Protein AF-B5HU88-F1 (afdb_monomer)

Sequence (109 aa):
MRGPGGTGRRRAGALPEIPGVRGPYDVVLLSAVWMHLRPEERPVAMRRPATLRRGEPPLDRRMFDIPPEEVAGHGGVQAGLRLLRTVAEGADRLGRDAVHWHAVALQLG

Nearest PDB structures (foldseek):
  7d8d-assembly1_A  TM=5.686E-01  e=7.069E-02  Saccharomyces cerevisiae
  3clb-assembly1_A  TM=5.055E-01  e=6.958E-01  Trypanosoma cruzi
  3kjs-assembly1_A  TM=5.269E-01  e=1.174E+00  Trypanosoma cruzi
  3clb-assembly2_B  TM=4.865E-01  e=1.253E+00  Trypanosoma cruzi

Foldseek 3Di:
DDDDDDPDDDADDAPPCRPPDDDDDPAAEAEQRQQQDDPVRLLSNPDHKYKHKAADDDPVGRGHRDDLVNNQPDSQVVNQKHWPDKDWDDADPVRDNRITMITTDIHHD

Solvent-accessible surface area (backbone atoms only — not comparable to full-atom values): 6829 Å² total; per-residue (Å²): 140,83,76,86,82,72,92,74,80,89,75,78,68,47,86,59,64,49,67,95,71,80,80,93,69,98,72,47,87,40,73,71,52,65,38,61,52,53,83,84,46,41,43,75,50,43,84,49,25,37,30,41,57,33,46,85,57,59,92,91,50,79,51,44,69,60,58,70,65,55,64,45,34,69,35,16,58,76,49,49,30,44,70,75,46,77,40,79,51,71,81,39,93,85,72,44,87,72,38,45,39,35,42,38,39,53,41,78,113

Organism: Streptomyces sviceus (strain ATCC 29083 / DSM 924 / JCM 4929 / NBRC 13980 / NCIMB 11184 / NRRL 5439 / UC 5370) (NCBI:txid463191)

Radius of gyration: 14.66 Å; Cα contacts (8 Å, |Δi|>4): 176; chains: 1; bounding box: 33×40×37 Å

Structure (mmCIF, N/CA/C/O backbone):
data_AF-B5HU88-F1
#
_entry.id   AF-B5HU88-F1
#
loop_
_atom_site.group_PDB
_atom_site.id
_atom_site.type_symbol
_atom_site.label_atom_id
_atom_site.label_alt_id
_atom_site.label_comp_id
_atom_site.label_asym_id
_atom_site.label_entity_id
_atom_site.label_seq_id
_atom_site.pdbx_PDB_ins_code
_atom_site.Cartn_x
_atom_site.Cartn_y
_atom_site.Cartn_z
_atom_site.occupancy
_atom_site.B_iso_or_equiv
_atom_site.auth_seq_id
_atom_site.auth_comp_id
_atom_site.auth_asym_id
_atom_site.auth_atom_id
_atom_site.pdbx_PDB_model_num
ATOM 1 N N . MET A 1 1 ? 7.431 -28.674 0.185 1.00 32.22 1 MET A N 1
ATOM 2 C CA . MET A 1 1 ? 7.512 -28.447 1.644 1.00 32.22 1 MET A CA 1
ATOM 3 C C . MET A 1 1 ? 6.501 -27.358 2.015 1.00 32.22 1 MET A C 1
ATOM 5 O O . MET A 1 1 ? 6.705 -26.209 1.649 1.00 32.22 1 MET A O 1
ATOM 9 N N . ARG A 1 2 ? 5.344 -27.726 2.590 1.00 38.66 2 ARG A N 1
ATOM 10 C CA . ARG A 1 2 ? 4.293 -26.787 3.038 1.00 38.66 2 ARG A CA 1
ATOM 11 C C . ARG A 1 2 ? 4.620 -26.327 4.465 1.00 38.66 2 ARG A C 1
ATOM 13 O O . ARG A 1 2 ? 4.855 -27.180 5.312 1.00 38.66 2 ARG A O 1
ATOM 20 N N . GLY A 1 3 ? 4.639 -25.017 4.715 1.00 35.78 3 GLY A N 1
ATOM 21 C CA . GLY A 1 3 ? 4.743 -24.449 6.068 1.00 35.78 3 GLY A CA 1
ATOM 22 C C . GLY A 1 3 ? 3.489 -24.728 6.917 1.00 35.78 3 GLY A C 1
ATOM 23 O O . GLY A 1 3 ? 2.461 -25.121 6.354 1.00 35.78 3 GLY A O 1
ATOM 24 N N . PRO A 1 4 ? 3.558 -24.549 8.250 1.00 49.50 4 PRO A N 1
ATOM 25 C CA . PRO A 1 4 ? 2.493 -24.925 9.177 1.00 49.50 4 PRO A CA 1
ATOM 26 C C . PRO A 1 4 ? 1.205 -24.156 8.856 1.00 49.50 4 PRO A C 1
ATOM 28 O O . PRO A 1 4 ? 1.223 -22.956 8.581 1.00 49.50 4 PRO A O 1
ATOM 31 N N . GLY A 1 5 ? 0.090 -24.885 8.819 1.00 47.97 5 GLY A N 1
ATOM 32 C CA . GLY A 1 5 ? -1.199 -24.403 8.338 1.00 47.97 5 GLY A CA 1
ATOM 33 C C . GLY A 1 5 ? -1.780 -23.304 9.220 1.00 47.97 5 GLY A C 1
ATOM 34 O O . GLY A 1 5 ? -2.330 -23.581 10.280 1.00 47.97 5 GLY A O 1
ATOM 35 N N . GLY A 1 6 ? -1.719 -22.062 8.746 1.00 54.94 6 GLY A N 1
ATOM 36 C CA . GLY A 1 6 ? -2.573 -20.997 9.259 1.00 54.94 6 GLY A CA 1
ATOM 37 C C . GLY A 1 6 ? -4.039 -21.312 8.953 1.00 54.94 6 GLY A C 1
ATOM 38 O O . GLY A 1 6 ? -4.372 -21.709 7.833 1.00 54.94 6 GLY A O 1
ATOM 39 N N . THR A 1 7 ? -4.928 -21.117 9.926 1.00 63.53 7 THR A N 1
ATOM 40 C CA . THR A 1 7 ? -6.389 -21.227 9.781 1.00 63.53 7 THR A CA 1
ATOM 41 C C . THR A 1 7 ? -6.941 -20.051 8.966 1.00 63.53 7 THR A C 1
ATOM 43 O O . THR A 1 7 ? -7.719 -19.232 9.449 1.00 63.53 7 THR A O 1
ATOM 46 N N . GLY A 1 8 ? -6.494 -19.903 7.720 1.00 62.88 8 GLY A N 1
ATOM 47 C CA . GLY A 1 8 ? -6.983 -18.873 6.813 1.00 62.88 8 GLY A CA 1
ATOM 48 C C . GLY A 1 8 ? -8.289 -19.310 6.157 1.00 62.88 8 GLY A C 1
ATOM 49 O O . GLY A 1 8 ? -8.308 -20.270 5.388 1.00 62.88 8 GLY A O 1
ATOM 50 N N . ARG A 1 9 ? -9.389 -18.592 6.409 1.00 72.06 9 ARG A N 1
ATOM 51 C CA . ARG A 1 9 ? -10.642 -18.769 5.661 1.00 72.06 9 ARG A CA 1
ATOM 52 C C . ARG A 1 9 ? -10.665 -17.822 4.464 1.00 72.06 9 ARG A C 1
ATOM 54 O O . ARG A 1 9 ? -10.670 -16.608 4.645 1.00 72.06 9 ARG A O 1
ATOM 61 N N . ARG A 1 10 ? -10.745 -18.358 3.241 1.00 68.25 10 ARG A N 1
ATOM 62 C CA . ARG A 1 10 ? -11.001 -17.529 2.050 1.00 68.25 10 ARG A CA 1
ATOM 63 C C . ARG A 1 10 ? -12.453 -17.056 2.034 1.00 68.25 10 ARG A C 1
ATOM 65 O O . ARG A 1 10 ? -13.373 -17.825 2.318 1.00 68.25 10 ARG A O 1
ATOM 72 N N . ARG A 1 11 ? -12.648 -15.788 1.684 1.00 71.00 11 ARG A N 1
ATOM 73 C CA . ARG A 1 11 ? -13.950 -15.152 1.463 1.00 71.00 11 ARG A CA 1
ATOM 74 C C . ARG A 1 11 ? -13.948 -14.513 0.080 1.00 71.00 11 ARG A C 1
ATOM 76 O O . ARG A 1 11 ? -12.923 -13.977 -0.330 1.00 71.00 11 ARG A O 1
ATOM 83 N N . ALA A 1 12 ? -15.077 -14.588 -0.616 1.00 72.81 12 ALA A N 1
ATOM 84 C CA . ALA A 1 12 ? -15.289 -13.810 -1.830 1.00 72.81 12 ALA A CA 1
ATOM 85 C C . ALA A 1 12 ? -15.561 -12.343 -1.458 1.00 72.81 12 ALA A C 1
ATOM 87 O O . ALA A 1 12 ? -16.202 -12.075 -0.442 1.00 72.81 12 ALA A O 1
ATOM 88 N N . GLY A 1 13 ? -15.058 -11.415 -2.268 1.00 73.56 13 GLY A N 1
ATOM 89 C CA . GLY A 1 13 ? -15.153 -9.976 -2.037 1.00 73.56 13 GLY A CA 1
ATOM 90 C C . GLY A 1 13 ? -13.961 -9.240 -2.642 1.00 73.56 13 GLY A C 1
ATOM 91 O O . GLY A 1 13 ? -12.937 -9.854 -2.944 1.00 73.56 13 GLY A O 1
ATOM 92 N N . ALA A 1 14 ? -14.092 -7.930 -2.808 1.00 70.75 14 ALA A N 1
ATOM 93 C CA . ALA A 1 14 ? -13.024 -7.045 -3.257 1.00 70.75 14 ALA A CA 1
ATOM 94 C C . ALA A 1 14 ? -13.041 -5.779 -2.398 1.00 70.75 14 ALA A C 1
ATOM 96 O O . ALA A 1 14 ? -14.042 -5.468 -1.767 1.00 70.75 14 ALA A O 1
ATOM 97 N N . LEU A 1 15 ? -11.939 -5.039 -2.342 1.00 70.19 15 LEU A N 1
ATOM 98 C CA . LEU A 1 15 ? -11.995 -3.704 -1.748 1.00 70.19 15 LEU A CA 1
ATOM 99 C C . LEU A 1 15 ? -12.884 -2.774 -2.608 1.00 70.19 15 LEU A C 1
ATOM 101 O O . LEU A 1 15 ? -12.953 -2.979 -3.822 1.00 70.19 15 LEU A O 1
ATOM 105 N N . PRO A 1 16 ? -13.531 -1.755 -2.009 1.00 70.00 16 PRO A N 1
ATOM 106 C CA . PRO A 1 16 ? -13.481 -1.402 -0.582 1.00 70.00 16 PRO A CA 1
ATOM 107 C C . PRO A 1 16 ? -14.412 -2.250 0.306 1.00 70.00 16 PRO A C 1
ATOM 109 O O . PRO A 1 16 ? -14.198 -2.360 1.515 1.00 70.00 16 PRO A O 1
ATOM 112 N N . GLU A 1 17 ? -15.406 -2.901 -0.290 1.00 68.00 17 GLU A N 1
ATOM 113 C CA . GLU A 1 17 ? -16.467 -3.624 0.403 1.00 68.00 17 GLU A CA 1
ATOM 114 C C . GLU A 1 17 ? -16.123 -5.115 0.469 1.00 68.00 17 GLU A C 1
ATOM 116 O O . GLU A 1 17 ? -16.417 -5.872 -0.447 1.00 68.00 17 GLU A O 1
ATOM 121 N N . ILE A 1 18 ? -15.467 -5.556 1.549 1.00 73.12 18 ILE A N 1
ATOM 122 C CA . ILE A 1 18 ? -15.197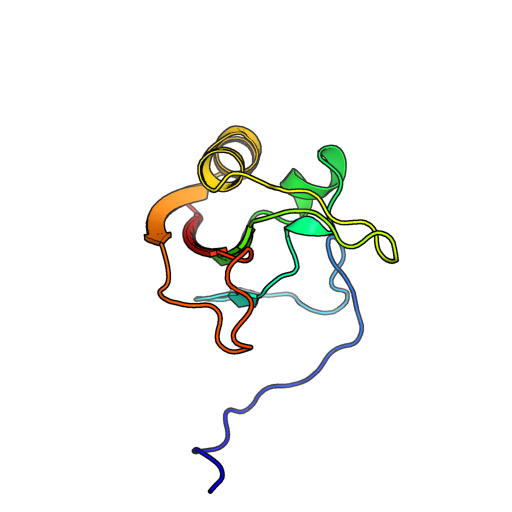 -6.983 1.802 1.00 73.12 18 ILE A CA 1
ATOM 123 C C . ILE A 1 18 ? -16.376 -7.562 2.611 1.00 73.12 18 ILE A C 1
ATOM 125 O O . ILE A 1 18 ? -16.334 -7.543 3.849 1.00 73.12 18 ILE A O 1
ATOM 129 N N . PRO A 1 19 ? -17.461 -8.042 1.971 1.00 70.88 19 PRO A N 1
ATOM 130 C CA . PRO A 1 19 ? -18.667 -8.459 2.669 1.00 70.88 19 PRO A CA 1
ATOM 131 C C . PRO A 1 19 ? -18.400 -9.633 3.614 1.00 70.88 19 PRO A C 1
ATOM 133 O O . PRO A 1 19 ? -17.655 -10.567 3.319 1.00 70.88 19 PRO A O 1
ATOM 136 N N . GLY A 1 20 ? -19.047 -9.595 4.780 1.00 70.00 20 GLY A N 1
ATOM 137 C CA . GLY A 1 20 ? -18.975 -10.677 5.766 1.00 70.00 20 GLY A CA 1
ATOM 138 C C . GLY A 1 20 ? -17.666 -10.752 6.562 1.00 70.00 20 GLY A C 1
ATOM 139 O O . GLY A 1 20 ? -17.493 -11.698 7.331 1.00 70.00 20 GLY A O 1
ATOM 140 N N . VAL A 1 21 ? -16.768 -9.773 6.413 1.00 75.69 21 VAL A N 1
ATOM 141 C CA . VAL A 1 21 ? -15.608 -9.558 7.292 1.00 75.69 21 VAL A CA 1
ATOM 142 C C . VAL A 1 21 ? -15.981 -8.461 8.291 1.00 75.69 21 VAL A C 1
ATOM 144 O O . VAL A 1 21 ? -16.123 -7.296 7.926 1.00 75.69 21 VAL A O 1
ATOM 147 N N . ARG A 1 22 ? -16.233 -8.852 9.544 1.00 68.12 22 ARG A N 1
ATOM 148 C CA . ARG A 1 22 ? -16.678 -7.983 10.646 1.00 68.12 22 ARG A CA 1
ATOM 149 C C . ARG A 1 22 ? -16.006 -8.430 11.945 1.00 68.12 22 ARG A C 1
ATOM 151 O O . ARG A 1 22 ? -15.773 -9.624 12.117 1.00 68.12 22 ARG A O 1
ATOM 158 N N . GLY A 1 23 ? -15.780 -7.491 12.860 1.00 69.69 23 GLY A N 1
ATOM 159 C CA . GLY A 1 23 ? -15.184 -7.744 14.176 1.00 69.69 23 GLY A CA 1
ATOM 160 C C . GLY A 1 23 ? -13.824 -7.062 14.363 1.00 69.69 23 GLY A C 1
ATOM 161 O O . GLY A 1 23 ? -13.309 -6.468 13.411 1.00 69.69 23 GLY A O 1
ATOM 162 N N . PRO A 1 24 ? -13.266 -7.100 15.586 1.00 66.56 24 PRO A N 1
ATOM 163 C CA . PRO A 1 24 ? -11.925 -6.599 15.847 1.00 66.56 24 PRO A CA 1
ATOM 164 C C . PRO A 1 24 ? -10.893 -7.506 15.170 1.00 66.56 24 PRO A C 1
ATOM 166 O O . PRO A 1 24 ? -11.020 -8.730 15.176 1.00 66.56 24 PRO A O 1
ATOM 169 N N . TYR A 1 25 ? -9.874 -6.892 14.581 1.00 70.94 25 TYR A N 1
ATOM 170 C CA . TYR A 1 25 ? -8.713 -7.581 14.035 1.00 70.94 25 TYR A CA 1
ATOM 171 C C . TYR A 1 25 ? -7.474 -6.887 14.578 1.00 70.94 25 TYR A C 1
ATOM 173 O O . TYR A 1 25 ? -7.366 -5.668 14.450 1.00 70.94 25 TYR A O 1
ATOM 181 N N . ASP A 1 26 ? -6.535 -7.652 15.126 1.00 67.88 26 ASP A N 1
ATOM 182 C CA . ASP A 1 26 ? -5.257 -7.096 15.581 1.00 67.88 26 ASP A CA 1
ATOM 183 C C . ASP A 1 26 ? -4.390 -6.668 14.389 1.00 67.88 26 ASP A C 1
ATOM 185 O O . ASP A 1 26 ? -3.662 -5.680 14.448 1.00 67.88 26 ASP A O 1
ATOM 189 N N . VAL A 1 27 ? -4.487 -7.406 13.274 1.00 68.88 27 VAL A N 1
ATOM 190 C CA . VAL A 1 27 ? -3.743 -7.146 12.038 1.00 68.88 27 VAL A CA 1
ATOM 191 C C . VAL A 1 27 ? -4.603 -7.487 10.825 1.00 68.88 27 VAL A C 1
ATOM 193 O O . VAL A 1 27 ? -5.225 -8.547 10.764 1.00 68.88 27 VAL A O 1
ATOM 196 N N . VAL A 1 28 ? -4.578 -6.621 9.809 1.00 74.00 28 VAL A N 1
ATOM 197 C CA . VAL A 1 28 ? -5.186 -6.910 8.505 1.00 74.00 28 VAL A CA 1
ATOM 198 C C . VAL A 1 28 ? -4.193 -6.665 7.378 1.00 74.00 28 VAL A C 1
ATOM 200 O O . VAL A 1 28 ? -3.969 -5.530 6.989 1.00 74.00 28 VAL A O 1
ATOM 203 N N . LEU A 1 29 ? -3.624 -7.725 6.810 1.00 74.50 29 LEU A N 1
ATOM 204 C CA . LEU A 1 29 ? -2.669 -7.599 5.711 1.00 74.50 29 LEU A CA 1
ATOM 205 C C . LEU A 1 29 ? -3.380 -7.429 4.361 1.00 74.50 29 LEU A C 1
ATOM 207 O O . LEU A 1 29 ? -4.102 -8.320 3.913 1.00 74.50 29 LEU A O 1
ATOM 211 N N . LEU A 1 30 ? -3.107 -6.321 3.680 1.00 74.19 30 LEU A N 1
ATOM 212 C CA . LEU A 1 30 ? -3.472 -6.098 2.286 1.00 74.19 30 LEU A CA 1
ATOM 213 C C . LEU A 1 30 ? -2.228 -6.231 1.412 1.00 74.19 30 LEU A C 1
ATOM 215 O O . LEU A 1 30 ? -1.297 -5.447 1.542 1.00 74.19 30 LEU A O 1
ATOM 219 N N . SER A 1 31 ? -2.199 -7.207 0.509 1.00 79.31 31 SER A N 1
ATOM 220 C CA . SER A 1 31 ? -1.045 -7.407 -0.371 1.00 79.31 31 SER A CA 1
ATOM 221 C C . SER A 1 31 ? -1.385 -7.032 -1.799 1.00 79.31 31 SER A C 1
ATOM 223 O O . SER A 1 31 ? -2.290 -7.640 -2.364 1.00 79.31 31 SER A O 1
ATOM 225 N N . ALA A 1 32 ? -0.669 -6.066 -2.382 1.00 79.88 32 ALA A N 1
ATOM 226 C CA . ALA A 1 32 ? -0.768 -5.754 -3.809 1.00 79.88 32 ALA A CA 1
ATOM 227 C C . ALA A 1 32 ? -2.200 -5.421 -4.292 1.00 79.88 32 ALA A C 1
ATOM 229 O O . ALA A 1 32 ? -2.564 -5.717 -5.425 1.00 79.88 32 ALA A O 1
ATOM 230 N N . VAL A 1 33 ? -3.039 -4.842 -3.429 1.00 78.38 33 VAL A N 1
ATOM 231 C CA . VAL A 1 33 ? -4.443 -4.519 -3.760 1.00 78.38 33 VAL A CA 1
ATOM 232 C C . VAL A 1 33 ? -4.722 -3.023 -3.802 1.00 78.38 33 VAL A C 1
ATOM 234 O O . VAL A 1 33 ? -5.655 -2.591 -4.473 1.00 78.38 33 VAL A O 1
ATOM 237 N N . TRP A 1 34 ? -3.906 -2.223 -3.112 1.00 80.19 34 TRP A N 1
ATOM 238 C CA . TRP A 1 34 ? -4.149 -0.791 -2.943 1.00 80.19 34 TRP A CA 1
ATOM 239 C C . TRP A 1 34 ? -4.141 -0.035 -4.268 1.00 80.19 34 TRP A C 1
ATOM 241 O O . TRP A 1 34 ? -4.980 0.825 -4.520 1.00 80.19 34 TRP A O 1
ATOM 251 N N . MET A 1 35 ? -3.226 -0.421 -5.154 1.00 84.62 35 MET A N 1
ATOM 252 C CA . MET A 1 35 ? -3.060 0.195 -6.460 1.00 84.62 35 MET A CA 1
ATOM 253 C C . MET A 1 35 ? -4.246 -0.015 -7.406 1.00 84.62 35 MET A C 1
ATOM 255 O O . MET A 1 35 ? -4.271 0.593 -8.464 1.00 84.62 35 MET A O 1
ATOM 259 N N . HIS A 1 36 ? -5.242 -0.830 -7.055 1.00 84.75 36 HIS A N 1
ATOM 260 C CA . HIS A 1 36 ? -6.459 -0.991 -7.857 1.00 84.75 36 HIS A CA 1
ATOM 261 C C . HIS A 1 36 ? -7.580 -0.008 -7.475 1.00 84.75 36 HIS A C 1
ATOM 263 O O . HIS A 1 36 ? -8.566 0.106 -8.214 1.00 84.75 36 HIS A O 1
ATOM 269 N N . LEU A 1 37 ? -7.421 0.705 -6.351 1.00 82.56 37 LEU A N 1
ATOM 270 C CA . LEU A 1 37 ? -8.408 1.632 -5.803 1.00 82.56 37 LEU A CA 1
ATOM 271 C C . LEU A 1 37 ? -8.259 3.033 -6.389 1.00 82.56 37 LEU A C 1
ATOM 273 O O . LEU A 1 37 ? -7.175 3.635 -6.371 1.00 82.56 37 LEU A O 1
ATOM 277 N N . ARG A 1 38 ? -9.382 3.577 -6.854 1.00 84.25 38 ARG A N 1
ATOM 278 C CA . ARG A 1 38 ? -9.510 4.987 -7.218 1.00 84.25 38 ARG A CA 1
ATOM 279 C C . ARG A 1 38 ? -9.308 5.875 -5.986 1.00 84.25 38 ARG A C 1
ATOM 281 O O . ARG A 1 38 ? -9.576 5.410 -4.876 1.00 84.25 38 ARG A O 1
ATOM 288 N N . PRO A 1 39 ? -8.851 7.127 -6.151 1.00 79.69 39 PRO A N 1
ATOM 289 C CA . PRO A 1 39 ? -8.650 8.049 -5.034 1.00 79.69 39 PRO A CA 1
ATOM 290 C C . PRO A 1 39 ? -9.845 8.125 -4.072 1.00 79.69 39 PRO A C 1
ATOM 292 O O . PRO A 1 39 ? -9.653 8.115 -2.859 1.00 79.69 39 PRO A O 1
ATOM 295 N N . GLU A 1 40 ? -11.071 8.082 -4.594 1.00 80.44 40 GLU A N 1
ATOM 296 C CA . GLU A 1 40 ? -12.313 8.176 -3.817 1.00 80.44 40 GLU A CA 1
ATOM 297 C C . GLU A 1 40 ? -12.650 6.874 -3.065 1.00 80.44 40 GLU A C 1
ATOM 299 O O . GLU A 1 40 ? -13.348 6.895 -2.055 1.00 80.44 40 GLU A O 1
ATOM 304 N N . GLU A 1 41 ? -12.134 5.730 -3.525 1.00 78.06 41 GLU A N 1
ATOM 305 C CA . GLU A 1 41 ? -12.334 4.410 -2.906 1.00 78.06 41 GLU A CA 1
ATOM 306 C C . GLU A 1 41 ? -11.340 4.163 -1.751 1.00 78.06 41 GLU A C 1
ATOM 308 O O . GLU A 1 41 ? -11.571 3.302 -0.896 1.00 78.06 41 GLU A O 1
ATOM 313 N N . ARG A 1 42 ? -10.227 4.913 -1.709 1.00 78.69 42 ARG A N 1
ATOM 314 C CA . ARG A 1 42 ? -9.132 4.720 -0.741 1.00 78.69 42 ARG A CA 1
ATOM 315 C C . ARG A 1 42 ? -9.564 4.962 0.710 1.00 78.69 42 ARG A C 1
ATOM 317 O O . ARG A 1 42 ? -9.304 4.069 1.513 1.00 78.69 42 ARG A O 1
ATOM 324 N N . PRO A 1 43 ? -10.270 6.052 1.080 1.00 72.69 43 PRO A N 1
ATOM 325 C CA . PRO A 1 43 ? -10.630 6.309 2.479 1.00 72.69 43 PRO A CA 1
ATOM 326 C C . PRO A 1 43 ? -11.439 5.175 3.127 1.00 72.69 43 PRO A C 1
ATOM 328 O O . PRO A 1 43 ? -11.202 4.816 4.277 1.00 72.69 43 PRO A O 1
ATOM 331 N N . VAL A 1 44 ? -12.352 4.543 2.383 1.00 67.25 44 VAL A N 1
ATOM 332 C CA . VAL A 1 44 ? -13.185 3.436 2.896 1.00 67.25 44 VAL A CA 1
ATOM 333 C C . VAL A 1 44 ? -12.371 2.149 3.076 1.00 67.25 44 VAL A C 1
ATOM 335 O O . VAL A 1 44 ? -12.646 1.339 3.963 1.00 67.25 44 VAL A O 1
ATOM 338 N N . ALA A 1 45 ? -11.321 1.962 2.275 1.00 68.75 45 ALA A N 1
ATOM 339 C CA . ALA A 1 45 ? -10.409 0.831 2.403 1.00 68.75 45 ALA A CA 1
ATOM 340 C C . ALA A 1 45 ? -9.416 0.975 3.581 1.00 68.75 45 ALA A C 1
ATOM 342 O O . ALA A 1 45 ? -8.776 -0.014 3.964 1.00 68.75 45 ALA A O 1
ATOM 343 N N . MET A 1 46 ? -9.290 2.173 4.171 1.00 64.25 46 MET A N 1
ATOM 344 C CA . MET A 1 46 ? -8.247 2.543 5.137 1.00 64.25 46 MET A CA 1
ATOM 345 C C . MET A 1 46 ? -8.584 2.172 6.564 1.00 64.25 46 MET A C 1
ATOM 347 O O . MET A 1 46 ? -9.057 2.998 7.330 1.00 64.25 46 MET A O 1
ATOM 351 N N . ARG A 1 47 ? -8.249 0.929 6.939 1.00 64.00 47 ARG A N 1
ATOM 352 C CA . ARG A 1 47 ? -8.060 0.491 8.342 1.00 64.00 47 ARG A CA 1
ATOM 353 C C . ARG A 1 47 ? -7.007 -0.615 8.506 1.00 64.00 47 ARG A C 1
ATOM 355 O O . ARG A 1 47 ? -7.141 -1.467 9.380 1.00 64.00 47 ARG A O 1
ATOM 362 N N . ARG A 1 48 ? -6.048 -0.732 7.579 1.00 65.94 48 ARG A N 1
ATOM 363 C CA . ARG A 1 48 ? -5.331 -2.000 7.350 1.00 65.94 48 ARG A CA 1
ATOM 364 C C . ARG A 1 48 ? -3.883 -1.766 6.882 1.00 65.94 48 ARG A C 1
ATOM 366 O O . ARG A 1 48 ? -3.700 -0.908 6.021 1.00 65.94 48 ARG A O 1
ATOM 373 N N . PRO A 1 49 ? -2.867 -2.493 7.390 1.00 62.44 49 PRO A N 1
ATOM 374 C CA . PRO A 1 49 ? -1.523 -2.480 6.8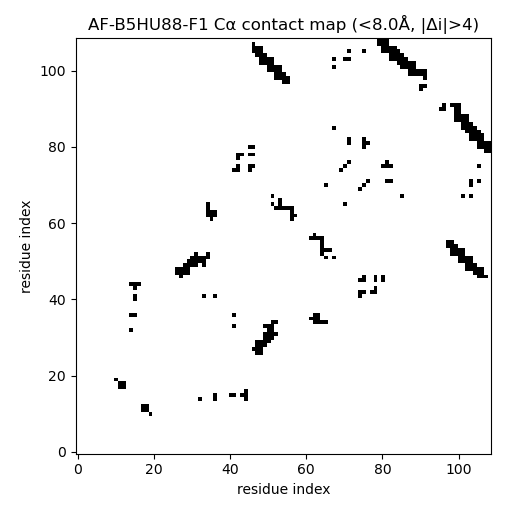05 1.00 62.44 49 PRO A CA 1
ATOM 375 C C . PRO A 1 49 ? -1.519 -2.990 5.355 1.00 62.44 49 PRO A C 1
ATOM 377 O O . PRO A 1 49 ? -2.264 -3.910 5.008 1.00 62.44 49 PRO A O 1
ATOM 380 N N . ALA A 1 50 ? -0.669 -2.405 4.508 1.00 72.88 50 ALA A N 1
ATOM 381 C CA . ALA A 1 50 ? -0.661 -2.665 3.070 1.00 72.88 50 ALA A CA 1
ATOM 382 C C . ALA A 1 50 ? 0.752 -2.824 2.490 1.00 72.88 50 ALA A C 1
ATOM 384 O O . ALA A 1 50 ? 1.681 -2.137 2.907 1.00 72.88 50 ALA A O 1
ATOM 385 N N . THR A 1 51 ? 0.904 -3.685 1.482 1.00 77.44 51 THR A N 1
ATOM 386 C CA . THR A 1 51 ? 2.057 -3.669 0.571 1.00 77.44 51 THR A CA 1
ATOM 387 C C . THR A 1 51 ? 1.668 -3.041 -0.763 1.00 77.44 51 THR A C 1
ATOM 389 O O . THR A 1 51 ? 0.595 -3.302 -1.320 1.00 77.44 51 THR A O 1
ATOM 392 N N . LEU A 1 52 ? 2.551 -2.190 -1.272 1.00 81.94 52 LEU A N 1
ATOM 393 C CA . LEU A 1 52 ? 2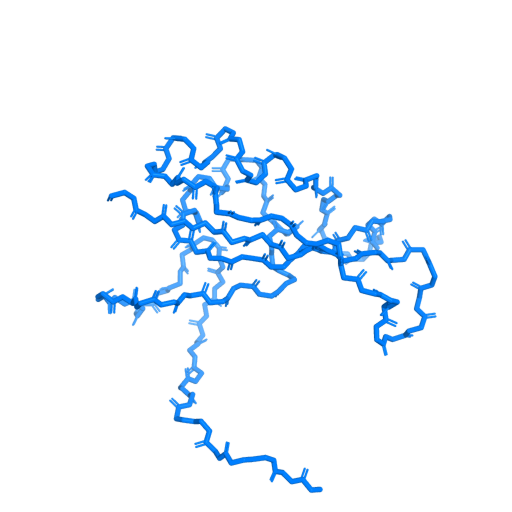.366 -1.394 -2.475 1.00 81.94 52 LEU A CA 1
ATOM 394 C C . LEU A 1 52 ? 3.352 -1.853 -3.538 1.00 81.94 52 LEU A C 1
ATOM 396 O O . LEU A 1 52 ? 4.562 -1.857 -3.305 1.00 81.94 52 LEU A O 1
ATOM 400 N N . ARG A 1 53 ? 2.824 -2.198 -4.713 1.00 86.44 53 ARG A N 1
ATOM 401 C CA . ARG A 1 53 ? 3.619 -2.375 -5.926 1.00 86.44 53 ARG A CA 1
ATOM 402 C C . ARG A 1 53 ? 3.832 -1.005 -6.559 1.00 86.44 53 ARG A C 1
ATOM 404 O O . ARG A 1 53 ? 2.860 -0.315 -6.853 1.00 86.44 53 ARG A O 1
ATOM 411 N N . ARG A 1 54 ? 5.084 -0.667 -6.826 1.00 83.62 54 ARG A N 1
ATOM 412 C CA . ARG A 1 54 ? 5.522 0.521 -7.557 1.00 83.62 54 ARG A CA 1
ATOM 413 C C . ARG A 1 54 ? 6.007 0.156 -8.954 1.00 83.62 54 ARG A C 1
ATOM 415 O O . ARG A 1 54 ? 6.328 -1.007 -9.219 1.00 83.62 54 ARG A O 1
ATOM 422 N N . GLY A 1 55 ? 6.070 1.165 -9.811 1.00 80.94 55 GLY A N 1
ATOM 423 C CA . GLY A 1 55 ? 6.488 1.042 -11.205 1.00 80.94 55 GLY A CA 1
ATOM 424 C C . GLY A 1 55 ? 5.299 0.945 -12.153 1.00 80.94 55 GLY A C 1
ATOM 425 O O . GLY A 1 55 ? 4.167 0.700 -11.721 1.00 80.94 55 GLY A O 1
ATOM 426 N N . GLU A 1 56 ? 5.573 1.116 -13.446 1.00 80.56 56 GLU A N 1
ATOM 427 C CA . GLU A 1 56 ? 4.556 1.371 -14.470 1.00 80.56 56 GLU A CA 1
ATOM 428 C C . GLU A 1 56 ? 3.363 0.399 -14.379 1.00 80.56 56 GLU A C 1
ATOM 430 O 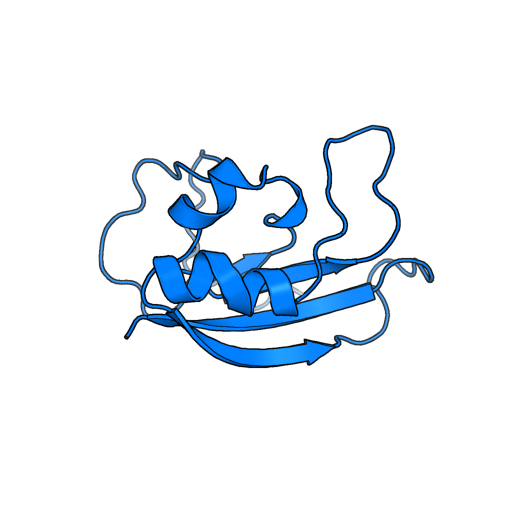O . GLU A 1 56 ? 3.546 -0.830 -14.241 1.00 80.56 56 GLU A O 1
ATOM 435 N N . PRO A 1 57 ? 2.129 0.930 -14.408 1.00 80.50 57 PRO A N 1
ATOM 436 C CA . PRO A 1 57 ? 0.933 0.130 -14.536 1.00 80.50 57 PRO A CA 1
ATOM 437 C C . PRO A 1 57 ? 0.932 -0.749 -15.788 1.00 80.50 57 PRO A C 1
ATOM 439 O O . PRO A 1 57 ? 1.200 -0.280 -16.889 1.00 80.50 57 PRO A O 1
ATOM 442 N N . PRO A 1 58 ? 0.605 -2.041 -15.656 1.00 80.38 58 PRO A N 1
ATOM 443 C CA . PRO A 1 58 ? 0.351 -2.877 -16.817 1.00 80.38 58 PRO A CA 1
ATOM 444 C C . PRO A 1 58 ? -0.922 -2.403 -17.534 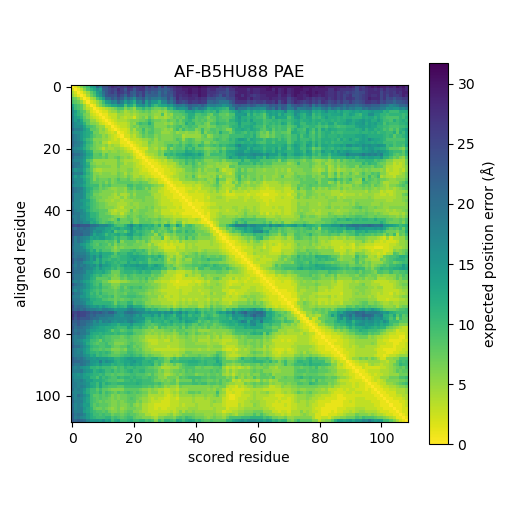1.00 80.38 58 PRO A C 1
ATOM 446 O O . PRO A 1 58 ? -1.919 -2.080 -16.894 1.00 80.38 58 PRO A O 1
ATOM 449 N N . LEU A 1 59 ? -0.891 -2.391 -18.869 1.00 81.00 59 LEU A N 1
ATOM 450 C CA . LEU A 1 59 ? -1.968 -1.848 -19.711 1.00 81.00 59 LEU A CA 1
ATOM 451 C C . LEU A 1 59 ? -3.283 -2.644 -19.631 1.00 81.00 59 LEU A C 1
ATOM 453 O O . LEU A 1 59 ? -4.344 -2.127 -19.967 1.00 81.00 59 LEU A O 1
ATOM 457 N N . ASP A 1 60 ? -3.218 -3.906 -19.202 1.00 86.81 60 ASP A N 1
ATOM 458 C CA . ASP A 1 60 ? -4.336 -4.856 -19.206 1.00 86.81 60 ASP A CA 1
ATOM 459 C C . ASP A 1 60 ? -5.236 -4.771 -17.964 1.00 86.81 60 ASP A C 1
ATOM 461 O O . ASP A 1 60 ? -6.284 -5.418 -17.907 1.00 86.81 60 ASP A O 1
ATOM 465 N N . ARG A 1 61 ? -4.850 -3.991 -16.951 1.00 80.38 61 ARG A N 1
ATOM 466 C CA . ARG A 1 61 ? -5.608 -3.860 -15.704 1.00 80.38 61 ARG A CA 1
ATOM 467 C C . ARG A 1 61 ? -5.444 -2.481 -15.099 1.00 80.38 61 ARG A C 1
ATOM 469 O O . ARG A 1 61 ? -4.354 -1.922 -15.062 1.00 80.38 61 ARG A O 1
ATOM 476 N N . ARG A 1 62 ? -6.533 -1.960 -14.533 1.00 83.62 62 ARG A N 1
ATOM 477 C CA . ARG A 1 62 ? -6.500 -0.679 -13.824 1.00 83.62 62 ARG A CA 1
ATOM 478 C C . ARG A 1 62 ? -5.552 -0.774 -12.644 1.00 83.62 62 ARG A C 1
ATOM 480 O O . ARG A 1 62 ? -5.788 -1.562 -11.728 1.00 83.62 62 ARG A O 1
ATOM 487 N N . MET A 1 63 ? -4.525 0.059 -12.648 1.00 87.31 63 MET A N 1
ATOM 488 C CA . MET A 1 63 ? -3.567 0.122 -11.568 1.00 87.31 63 MET A CA 1
ATOM 489 C C . MET A 1 63 ? -2.965 1.527 -11.491 1.00 87.31 63 MET A C 1
ATOM 491 O O . MET A 1 63 ? -2.747 2.157 -12.520 1.00 87.31 63 MET A O 1
ATOM 495 N N . PHE A 1 64 ? -2.714 2.016 -10.284 1.00 83.62 64 PHE A N 1
ATOM 496 C CA . PHE A 1 64 ? -2.132 3.328 -10.021 1.00 83.62 64 PHE A CA 1
ATOM 497 C C . PHE A 1 64 ? -0.746 3.154 -9.399 1.00 83.62 64 PHE A C 1
ATOM 499 O O . PHE A 1 64 ? -0.583 2.338 -8.491 1.00 83.62 64 PHE A O 1
ATOM 506 N N . ASP A 1 65 ? 0.245 3.924 -9.849 1.00 84.12 65 ASP A N 1
ATOM 507 C CA . ASP A 1 65 ? 1.508 4.028 -9.118 1.00 84.12 65 ASP A CA 1
ATOM 508 C C . ASP A 1 65 ? 1.287 4.945 -7.911 1.00 84.12 65 ASP A C 1
ATOM 510 O O . ASP A 1 65 ? 1.191 6.161 -8.053 1.00 84.12 65 ASP A O 1
ATOM 514 N N . ILE A 1 66 ? 1.099 4.347 -6.733 1.00 81.50 66 ILE A N 1
ATOM 515 C CA . ILE A 1 66 ? 0.747 5.081 -5.513 1.00 81.50 66 ILE A CA 1
ATOM 516 C C . ILE A 1 66 ? 1.992 5.211 -4.633 1.00 81.50 66 ILE A C 1
ATOM 518 O O . ILE A 1 66 ? 2.556 4.186 -4.226 1.00 81.50 66 ILE A O 1
ATOM 522 N N . PRO A 1 67 ? 2.408 6.437 -4.284 1.00 83.06 67 PRO A N 1
ATOM 523 C CA . PRO A 1 67 ? 3.490 6.632 -3.340 1.00 83.06 67 PRO A CA 1
ATOM 524 C C . PRO A 1 67 ? 3.106 6.172 -1.920 1.00 83.06 67 PRO A C 1
ATOM 526 O O . PRO A 1 67 ? 1.965 6.380 -1.496 1.00 83.06 67 PRO A O 1
ATOM 529 N N . PRO A 1 68 ? 4.030 5.584 -1.138 1.00 81.94 68 PRO A N 1
ATOM 530 C CA . PRO A 1 68 ? 3.773 5.205 0.255 1.00 81.94 68 PRO A CA 1
ATOM 531 C C . PRO A 1 68 ? 3.267 6.357 1.132 1.00 81.94 68 PRO A C 1
ATOM 533 O O . PRO A 1 68 ? 2.420 6.153 2.001 1.00 81.94 68 PRO A O 1
ATOM 536 N N . GLU A 1 69 ? 3.760 7.569 0.891 1.00 81.75 69 GLU A N 1
ATOM 537 C CA . GLU A 1 69 ? 3.362 8.793 1.582 1.00 81.75 69 GLU A CA 1
ATOM 538 C C . 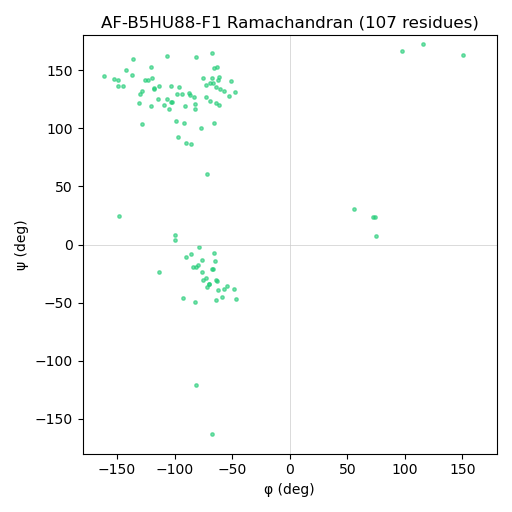GLU A 1 69 ? 1.896 9.157 1.344 1.00 81.75 69 GLU A C 1
ATOM 540 O O . GLU A 1 69 ? 1.246 9.687 2.240 1.00 81.75 69 GLU A O 1
ATOM 545 N N . GLU A 1 70 ? 1.332 8.810 0.188 1.00 79.50 70 GLU A N 1
ATOM 546 C CA . GLU A 1 70 ? -0.079 9.060 -0.095 1.00 79.50 70 GLU A CA 1
ATOM 547 C C . GLU A 1 70 ? -0.984 8.128 0.725 1.00 79.50 70 GLU A C 1
ATOM 549 O O . GLU A 1 70 ? -2.026 8.540 1.238 1.00 79.50 70 GLU A O 1
ATOM 554 N N . VAL A 1 71 ? -0.540 6.882 0.917 1.00 76.88 71 VAL A N 1
ATOM 555 C CA . VAL A 1 71 ? -1.222 5.888 1.760 1.00 76.88 71 VAL A CA 1
ATOM 556 C C . VAL A 1 71 ? -1.126 6.255 3.240 1.00 76.88 71 VAL A C 1
ATOM 558 O O . VAL A 1 71 ? -2.067 6.023 3.994 1.00 76.88 71 VAL A O 1
ATOM 561 N N . ALA A 1 72 ? -0.015 6.857 3.663 1.00 70.62 72 ALA A N 1
ATOM 562 C CA . ALA A 1 72 ? 0.142 7.390 5.012 1.00 70.62 72 ALA A CA 1
ATOM 563 C C . ALA A 1 72 ? -0.619 8.707 5.244 1.00 70.62 72 ALA A C 1
ATOM 565 O O . ALA A 1 72 ? -1.018 8.996 6.370 1.00 70.62 72 ALA A O 1
ATOM 566 N N . GLY A 1 73 ? -0.771 9.509 4.188 1.00 71.00 73 GLY A N 1
ATOM 567 C CA . GLY A 1 73 ? -1.301 10.865 4.218 1.00 71.00 73 GLY A CA 1
ATOM 568 C C . GLY A 1 73 ? -2.825 10.926 4.242 1.00 71.00 73 GLY A C 1
ATOM 569 O O . GLY A 1 73 ? -3.462 10.439 5.176 1.00 71.00 73 GLY A O 1
ATOM 570 N N . HIS A 1 74 ? -3.414 11.585 3.236 1.00 55.97 74 HIS A N 1
ATOM 571 C CA . HIS A 1 74 ? -4.813 12.030 3.238 1.00 55.97 74 HIS A CA 1
ATOM 572 C C . HIS A 1 74 ? -5.801 10.973 3.704 1.00 55.97 74 HIS A C 1
ATOM 574 O O . HIS A 1 74 ? -6.627 11.255 4.561 1.00 55.97 74 HIS A O 1
ATOM 580 N N . GLY A 1 75 ? -5.719 9.744 3.217 1.00 57.47 75 GLY A N 1
ATOM 581 C CA . GLY A 1 75 ? -6.717 8.773 3.627 1.00 57.47 75 GLY A CA 1
ATOM 582 C C . GLY A 1 75 ? -6.468 8.162 5.021 1.00 57.47 75 GLY A C 1
ATOM 583 O O . GLY A 1 75 ? -7.387 7.600 5.606 1.00 57.47 75 GLY A O 1
ATOM 584 N N . GLY A 1 76 ? -5.250 8.263 5.573 1.00 60.94 76 GLY A N 1
ATOM 585 C CA . GLY A 1 76 ? -4.889 7.681 6.867 1.00 60.94 76 GLY A CA 1
ATOM 586 C C . GLY A 1 76 ? -5.332 8.609 7.977 1.00 60.94 76 GLY A C 1
ATOM 587 O O . GLY A 1 76 ? -6.089 8.205 8.853 1.00 60.94 76 GLY A O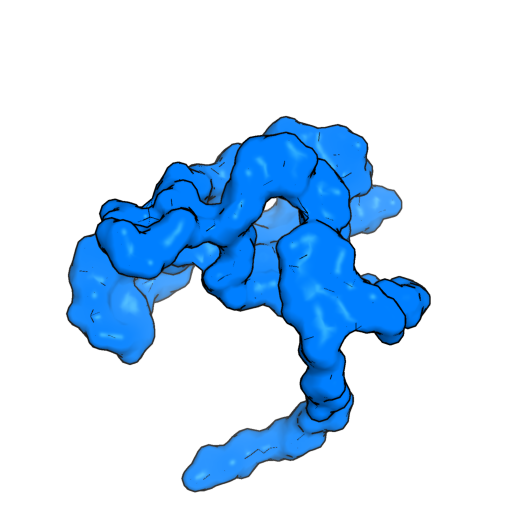 1
ATOM 588 N N . VAL A 1 77 ? -4.990 9.890 7.844 1.00 60.84 77 VAL A N 1
ATOM 589 C CA . VAL A 1 77 ? -5.453 10.953 8.744 1.00 60.84 77 VAL A CA 1
ATOM 590 C C . VAL A 1 77 ? -6.983 11.039 8.756 1.00 60.84 77 VAL A C 1
ATOM 592 O O . VAL A 1 77 ? -7.579 11.066 9.829 1.00 60.84 77 VAL A O 1
ATOM 595 N N . GLN A 1 78 ? -7.635 11.001 7.586 1.00 64.56 78 GLN A N 1
ATOM 596 C CA . GLN A 1 78 ? -9.104 11.047 7.493 1.00 64.56 78 GLN A CA 1
ATOM 597 C C . GLN A 1 78 ? -9.784 9.790 8.068 1.00 64.56 78 GLN A C 1
ATOM 599 O O . GLN A 1 78 ? -10.951 9.844 8.446 1.00 64.56 78 GLN A O 1
ATOM 604 N N . ALA A 1 79 ? -9.064 8.669 8.173 1.00 66.56 79 ALA A N 1
ATOM 605 C CA . ALA A 1 79 ? -9.566 7.419 8.740 1.00 66.56 79 ALA A CA 1
ATOM 606 C C . ALA A 1 79 ? -9.142 7.173 10.205 1.00 66.56 79 ALA A C 1
ATOM 608 O O . ALA A 1 79 ? -9.449 6.108 10.746 1.00 66.56 79 ALA A O 1
ATOM 609 N N . GLY A 1 80 ? -8.450 8.123 10.852 1.00 73.31 80 GLY A N 1
ATOM 610 C CA . GLY A 1 80 ? -7.943 7.971 12.225 1.00 73.31 80 GLY A CA 1
ATOM 611 C C . GLY A 1 80 ? -6.733 7.036 12.347 1.00 73.31 80 GLY A C 1
ATOM 612 O O . GLY A 1 80 ? -6.496 6.452 13.403 1.00 73.31 80 GLY A O 1
ATOM 613 N N . LEU A 1 81 ? -5.982 6.849 11.262 1.00 77.06 81 LEU A N 1
ATOM 614 C CA . LEU A 1 81 ? -4.804 5.995 11.207 1.00 77.06 81 LEU A CA 1
ATOM 615 C C . LEU A 1 81 ? -3.517 6.792 11.406 1.00 77.06 81 LEU A C 1
ATOM 617 O O . LEU A 1 81 ? -3.280 7.814 10.765 1.00 77.06 81 LEU A O 1
ATOM 621 N N . ARG A 1 82 ? -2.632 6.245 12.233 1.00 80.69 82 ARG A N 1
ATOM 622 C CA . ARG A 1 82 ? -1.258 6.700 12.410 1.00 80.69 82 ARG A CA 1
ATOM 623 C C . ARG A 1 82 ? -0.314 5.840 11.575 1.00 80.69 82 ARG A C 1
ATOM 625 O O . ARG A 1 82 ? -0.323 4.614 11.690 1.00 80.69 82 ARG A O 1
ATOM 632 N N . LEU A 1 83 ? 0.552 6.476 10.786 1.00 84.12 83 LEU A N 1
ATOM 633 C CA . LEU A 1 83 ? 1.680 5.787 10.162 1.00 84.12 83 LEU A CA 1
ATOM 634 C C . LEU A 1 83 ? 2.643 5.284 11.243 1.00 84.12 83 LEU A C 1
ATOM 636 O O . LEU A 1 83 ? 3.177 6.074 12.021 1.00 84.12 83 LEU A O 1
ATOM 640 N N . LEU A 1 84 ? 2.879 3.972 11.271 1.00 85.75 84 LEU A N 1
ATOM 641 C CA . LEU A 1 84 ? 3.892 3.360 12.127 1.00 85.75 84 LEU A CA 1
ATOM 642 C C . LEU A 1 84 ? 5.224 3.219 11.405 1.00 85.75 84 LEU A C 1
ATOM 644 O O . LEU A 1 84 ? 6.273 3.502 11.981 1.00 85.75 84 LEU A O 1
ATOM 648 N N . ARG A 1 85 ? 5.194 2.731 10.160 1.00 85.44 85 ARG A N 1
ATOM 649 C CA . ARG A 1 85 ? 6.415 2.444 9.410 1.00 85.44 85 ARG A CA 1
ATOM 650 C C . ARG A 1 85 ? 6.161 2.348 7.914 1.00 85.44 85 ARG A C 1
ATOM 652 O O . ARG A 1 85 ? 5.166 1.767 7.496 1.00 85.44 85 ARG A O 1
ATOM 659 N N . THR A 1 86 ? 7.140 2.804 7.144 1.00 88.94 86 THR A N 1
ATOM 660 C CA . THR A 1 86 ? 7.294 2.487 5.723 1.00 88.94 86 THR A CA 1
ATOM 661 C C . THR A 1 86 ? 8.619 1.759 5.536 1.00 88.94 86 THR A C 1
ATOM 663 O O . THR A 1 86 ? 9.634 2.161 6.105 1.00 88.94 86 THR A O 1
ATOM 666 N N . VAL A 1 87 ? 8.615 0.671 4.772 1.00 88.75 87 VAL A N 1
ATOM 667 C CA . VAL A 1 87 ? 9.806 -0.127 4.467 1.00 88.75 87 VAL A CA 1
ATOM 668 C C . VAL A 1 87 ? 9.853 -0.360 2.967 1.00 88.75 87 VAL A C 1
ATOM 670 O O . VAL A 1 87 ? 8.917 -0.933 2.416 1.00 88.75 87 VAL A O 1
ATOM 673 N N . ALA A 1 88 ? 10.930 0.068 2.310 1.00 87.50 88 ALA A N 1
ATOM 674 C CA . ALA A 1 88 ? 11.235 -0.402 0.965 1.00 87.50 88 ALA A CA 1
ATOM 675 C C . ALA A 1 88 ? 11.634 -1.880 1.055 1.00 87.50 88 ALA A C 1
ATOM 677 O O . ALA A 1 88 ? 12.525 -2.244 1.827 1.00 87.50 88 ALA A O 1
ATOM 678 N N . GLU A 1 89 ? 10.937 -2.737 0.321 1.00 82.00 89 GLU A N 1
ATOM 679 C CA . GLU A 1 89 ? 11.300 -4.146 0.225 1.00 82.00 89 GLU A CA 1
ATOM 680 C C . GLU A 1 89 ? 12.424 -4.335 -0.803 1.00 82.00 89 GLU A C 1
ATOM 682 O O . GLU A 1 89 ? 12.689 -3.464 -1.634 1.00 82.00 89 GLU A O 1
ATOM 687 N N . GLY A 1 90 ? 13.113 -5.475 -0.716 1.00 78.06 90 GLY A N 1
ATOM 688 C CA . GLY A 1 90 ? 14.180 -5.835 -1.649 1.00 78.06 90 GLY A CA 1
ATOM 689 C C . GLY A 1 90 ? 13.673 -6.114 -3.069 1.00 78.06 90 GLY A C 1
ATOM 690 O O . GLY A 1 90 ? 12.550 -5.769 -3.437 1.00 78.06 90 GLY A O 1
ATOM 691 N N . ALA A 1 91 ? 14.514 -6.770 -3.870 1.00 80.75 91 ALA A N 1
ATOM 692 C CA . ALA A 1 91 ? 14.189 -7.102 -5.255 1.00 80.75 91 ALA A CA 1
ATOM 693 C C . ALA A 1 91 ? 12.825 -7.809 -5.388 1.00 80.75 91 ALA A C 1
ATOM 695 O O . ALA A 1 91 ? 12.465 -8.662 -4.567 1.00 80.75 91 ALA A O 1
ATOM 696 N N . ASP A 1 92 ? 12.078 -7.462 -6.442 1.00 86.12 92 ASP A N 1
ATOM 697 C CA . ASP A 1 92 ? 10.816 -8.119 -6.778 1.00 86.12 92 ASP A CA 1
ATOM 698 C C . ASP A 1 92 ? 11.026 -9.635 -6.865 1.00 86.12 92 ASP A C 1
ATOM 700 O O . ASP A 1 92 ? 11.894 -10.126 -7.584 1.00 86.12 92 ASP A O 1
ATOM 704 N N . ARG A 1 93 ? 10.197 -10.402 -6.150 1.00 83.31 93 ARG A N 1
ATOM 705 C CA . ARG A 1 93 ? 10.342 -11.867 -6.077 1.00 83.31 93 ARG A CA 1
ATOM 706 C C . ARG A 1 93 ? 10.117 -12.575 -7.415 1.00 83.31 93 ARG A C 1
ATOM 708 O O . ARG A 1 93 ? 10.424 -13.758 -7.516 1.00 83.31 93 ARG A O 1
ATOM 715 N N . LEU A 1 94 ? 9.555 -11.884 -8.409 1.00 84.38 94 LEU A N 1
ATOM 716 C CA . LEU A 1 94 ? 9.372 -12.395 -9.768 1.00 84.38 94 LEU A CA 1
ATOM 717 C C . LEU A 1 94 ? 10.457 -11.893 -10.736 1.00 84.38 94 LEU A C 1
ATOM 719 O O . LEU A 1 94 ? 10.338 -12.132 -11.934 1.00 84.38 94 LEU A O 1
ATOM 723 N N . GLY A 1 95 ? 11.500 -11.218 -10.239 1.00 83.62 95 GLY A N 1
ATOM 724 C CA . GLY A 1 95 ? 12.651 -10.783 -11.034 1.00 83.62 95 GLY A CA 1
ATOM 725 C C . GLY A 1 95 ? 12.360 -9.626 -11.989 1.00 83.62 95 GLY A C 1
ATOM 726 O O . GLY A 1 95 ? 13.032 -9.496 -13.005 1.00 83.62 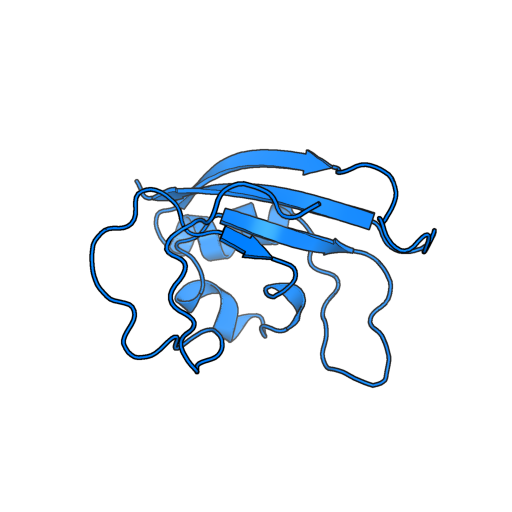95 GLY A O 1
ATOM 727 N N . ARG A 1 96 ? 11.332 -8.811 -11.721 1.00 87.38 96 ARG A N 1
ATOM 728 C CA . ARG A 1 96 ? 11.014 -7.645 -12.558 1.00 87.38 96 ARG A CA 1
ATOM 729 C C . ARG A 1 96 ? 11.720 -6.410 -12.017 1.00 87.38 96 ARG A C 1
ATOM 731 O O . ARG A 1 96 ? 11.252 -5.814 -11.052 1.00 87.38 96 ARG A O 1
ATOM 738 N N . ASP A 1 97 ? 12.785 -5.993 -12.688 1.00 85.44 97 ASP A N 1
ATOM 739 C CA . ASP A 1 97 ? 13.649 -4.899 -12.220 1.00 85.44 97 ASP A CA 1
ATOM 740 C C . ASP A 1 97 ? 12.942 -3.540 -12.129 1.00 85.44 97 ASP A C 1
ATOM 742 O O . ASP A 1 97 ? 13.247 -2.737 -11.253 1.00 85.44 97 ASP A O 1
ATOM 746 N N . ALA A 1 98 ? 11.957 -3.295 -12.997 1.00 85.38 98 ALA A N 1
ATOM 747 C CA . ALA A 1 98 ? 11.162 -2.065 -12.991 1.00 85.38 98 ALA A CA 1
ATOM 748 C C . ALA A 1 98 ? 10.064 -2.043 -11.907 1.00 85.38 98 ALA A C 1
ATOM 750 O O . ALA A 1 98 ? 9.305 -1.077 -11.815 1.00 85.38 98 ALA A O 1
ATOM 751 N N . VAL A 1 99 ? 9.911 -3.124 -11.133 1.00 86.44 99 VAL A N 1
ATOM 752 C CA . VAL A 1 99 ? 8.907 -3.234 -10.073 1.00 86.44 99 VAL A CA 1
ATOM 753 C C . VAL A 1 99 ? 9.591 -3.127 -8.721 1.00 86.44 99 VAL A C 1
ATOM 755 O O . VAL A 1 99 ? 10.469 -3.915 -8.380 1.00 86.44 99 VAL A O 1
ATOM 758 N N . HIS A 1 100 ? 9.118 -2.192 -7.906 1.00 87.25 100 HIS A N 1
ATOM 759 C CA . HIS A 1 100 ? 9.613 -1.995 -6.546 1.00 87.25 100 HIS A CA 1
ATOM 760 C C . HIS A 1 100 ? 8.469 -2.168 -5.554 1.00 87.25 100 HIS A C 1
ATOM 762 O O . HIS A 1 100 ? 7.310 -1.928 -5.888 1.00 87.25 100 HIS A O 1
ATOM 768 N N . TRP A 1 101 ? 8.769 -2.576 -4.327 1.00 87.44 101 TRP A N 1
ATOM 769 C CA . TRP A 1 101 ? 7.748 -2.852 -3.320 1.00 87.44 101 TRP A CA 1
ATOM 770 C C . TRP A 1 101 ? 7.974 -2.010 -2.076 1.00 87.44 101 TRP A C 1
ATOM 772 O O . TRP A 1 101 ? 9.108 -1.793 -1.659 1.00 87.44 101 TRP A O 1
ATOM 782 N N . HIS A 1 102 ? 6.885 -1.532 -1.485 1.00 88.81 102 HIS A N 1
ATOM 783 C CA . HIS A 1 102 ? 6.912 -0.876 -0.184 1.00 88.81 102 HIS A CA 1
ATOM 784 C C . HIS A 1 102 ? 5.886 -1.516 0.741 1.00 88.81 102 HIS A C 1
ATOM 786 O O . HIS A 1 102 ? 4.722 -1.655 0.370 1.00 88.81 102 HIS A O 1
ATOM 792 N N . ALA A 1 103 ? 6.293 -1.846 1.961 1.00 86.38 103 ALA A N 1
ATOM 793 C CA . ALA A 1 103 ? 5.388 -2.202 3.040 1.00 86.38 103 ALA A CA 1
ATOM 794 C C . ALA A 1 103 ? 5.066 -0.957 3.873 1.00 86.38 103 ALA A C 1
ATOM 796 O O . ALA A 1 103 ? 5.971 -0.249 4.318 1.00 86.38 103 ALA A O 1
ATOM 797 N N . VAL A 1 104 ? 3.780 -0.708 4.106 1.00 84.69 104 VAL A N 1
ATOM 798 C CA . VAL A 1 104 ? 3.266 0.397 4.919 1.00 84.69 104 VAL A CA 1
ATOM 799 C C . VAL A 1 104 ? 2.451 -0.178 6.075 1.00 84.69 104 VAL A C 1
ATOM 801 O O . VAL A 1 104 ? 1.446 -0.865 5.877 1.00 84.69 104 VAL A O 1
ATOM 804 N N . ALA A 1 105 ? 2.890 0.108 7.298 1.00 83.94 105 ALA A N 1
ATOM 805 C CA . ALA A 1 105 ? 2.212 -0.270 8.529 1.00 83.94 105 ALA A CA 1
ATOM 806 C C . ALA A 1 105 ? 1.470 0.938 9.110 1.00 83.94 105 ALA A C 1
ATOM 808 O O . ALA A 1 105 ? 2.079 1.967 9.410 1.00 83.94 105 ALA A O 1
ATOM 809 N N . LEU A 1 106 ? 0.159 0.785 9.290 1.00 79.62 106 LEU A N 1
ATOM 810 C CA . LEU A 1 106 ? -0.743 1.788 9.851 1.00 79.62 106 LEU A CA 1
ATOM 811 C C . LEU A 1 106 ? -1.398 1.224 11.116 1.00 79.62 106 LEU A C 1
ATOM 813 O O . LEU A 1 106 ? -1.729 0.038 11.154 1.00 79.62 106 LEU A O 1
ATOM 817 N N . GLN A 1 107 ? -1.612 2.072 12.118 1.00 78.62 107 GLN A N 1
ATOM 818 C CA . GLN A 1 107 ? -2.331 1.736 13.347 1.00 78.62 107 GLN A CA 1
ATOM 819 C C . GLN A 1 107 ? -3.575 2.603 13.482 1.00 78.62 107 GLN A C 1
ATOM 821 O O . GLN A 1 107 ? -3.498 3.814 13.300 1.00 78.62 107 GLN A O 1
ATOM 826 N N . LEU A 1 108 ? -4.704 1.983 13.821 1.00 74.19 108 LEU A N 1
ATOM 827 C CA . LEU A 1 108 ? -5.911 2.702 14.218 1.00 74.19 108 LEU A CA 1
ATOM 828 C C . LEU A 1 108 ? -5.716 3.283 15.622 1.00 74.19 108 LEU A C 1
ATOM 830 O O . LEU A 1 108 ? -5.299 2.546 16.518 1.00 74.19 108 LEU A O 1
ATOM 834 N N . GLY A 1 109 ? -5.944 4.593 15.758 1.00 64.25 109 GLY A N 1
ATOM 835 C CA . GLY A 1 109 ? -5.903 5.305 17.039 1.00 64.25 109 GLY A CA 1
ATOM 836 C C . GLY A 1 109 ? -7.022 4.914 17.992 1.00 64.25 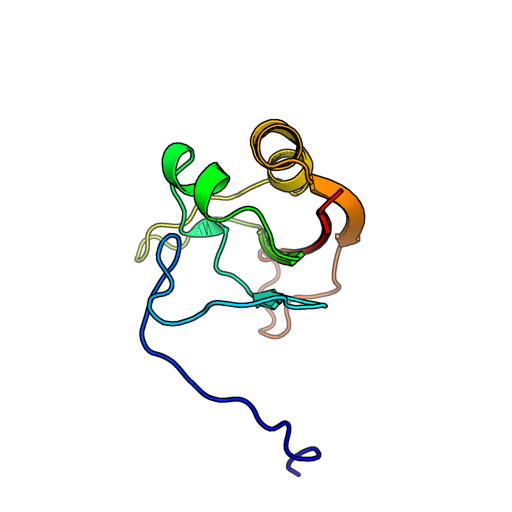109 GLY A C 1
ATOM 837 O O . GLY A 1 109 ? -8.048 4.369 17.522 1.00 64.25 109 GLY A O 1
#

Secondary structure (DSSP, 8-state):
-PPP---PPP----SS--TT--S--S---EES-GGGS-TTTHHHH-SS-EEEEESPPPTTS------HHHHHTHHHHHTTEEEEEEEE--S-TT--TT-EEEEEEEEE-

Mean predicted aligned error: 8.6 Å

pLDDT: mean 75.01, std 11.16, range [32.22, 88.94]